Protein AF-A0A8T5PX42-F1 (afdb_monomer_lite)

Sequence (57 aa):
MTKCHYCGRELREHERYCDFCKQDLSKDVDKAEKPDISPIDFGKIREKLKKISKGKK

Foldseek 3Di:
DDADPVPRHDDDPPDQADPVVRDGPVVVPVPPDPPPPPPDPVVVVVVVVVVVVPPPD

pLDDT: mean 76.17, std 11.07, range [53.94, 91.19]

Secondary structure (DSSP, 8-state):
-EE-TTT--EE-TT-SB-TTT--B-GGGGGGS---------HHHHHHHHHHHHT---

Structure (mmCIF, N/CA/C/O backbone):
data_AF-A0A8T5PX42-F1
#
_entry.id   AF-A0A8T5PX42-F1
#
loop_
_atom_site.group_PDB
_atom_site.id
_atom_site.type_symbol
_atom_site.label_atom_id
_atom_site.label_alt_id
_atom_site.label_comp_id
_atom_site.label_asym_id
_atom_site.label_entity_id
_atom_site.label_seq_id
_atom_site.pdbx_PDB_ins_code
_atom_site.Cartn_x
_atom_site.Cartn_y
_atom_site.Cartn_z
_atom_site.occupancy
_atom_site.B_iso_or_equiv
_atom_site.auth_seq_id
_atom_site.auth_comp_id
_atom_site.auth_asym_id
_atom_site.auth_atom_id
_atom_site.pdbx_PDB_model_num
ATOM 1 N N . MET A 1 1 ? -2.564 15.540 -7.338 1.00 62.84 1 MET A N 1
ATOM 2 C CA . MET A 1 1 ? -1.839 14.619 -8.242 1.00 62.84 1 MET A CA 1
ATOM 3 C C . MET A 1 1 ? -0.492 14.273 -7.635 1.00 62.84 1 MET A C 1
ATOM 5 O O . MET A 1 1 ? 0.354 15.151 -7.500 1.00 62.84 1 MET A O 1
ATOM 9 N N . THR A 1 2 ? -0.320 13.014 -7.244 1.00 78.31 2 THR A N 1
ATOM 10 C CA . THR A 1 2 ? 0.934 12.484 -6.693 1.00 78.31 2 THR A CA 1
ATOM 11 C C . THR A 1 2 ? 1.721 11.822 -7.822 1.00 78.31 2 THR A C 1
ATOM 13 O O . THR A 1 2 ? 1.129 11.217 -8.714 1.00 78.31 2 THR A O 1
ATOM 16 N N . LYS A 1 3 ? 3.050 11.954 -7.828 1.00 86.50 3 LYS A N 1
ATOM 17 C CA . LYS A 1 3 ? 3.927 11.300 -8.810 1.00 86.50 3 LYS A CA 1
ATOM 18 C C . LYS A 1 3 ? 4.848 10.324 -8.101 1.00 86.50 3 LYS A C 1
ATOM 20 O O . LYS A 1 3 ? 5.272 10.567 -6.979 1.00 86.50 3 LYS A O 1
ATOM 25 N N . CYS A 1 4 ? 5.166 9.224 -8.765 1.00 87.12 4 CYS A N 1
ATOM 26 C CA . CYS A 1 4 ? 6.094 8.236 -8.253 1.00 87.12 4 CYS A CA 1
ATOM 27 C C . CYS A 1 4 ? 7.492 8.848 -8.136 1.00 87.12 4 CYS A C 1
ATOM 29 O O . CYS A 1 4 ? 8.074 9.251 -9.141 1.00 87.12 4 CYS A O 1
ATOM 31 N N . HIS A 1 5 ? 8.065 8.853 -6.935 1.00 85.12 5 HIS A N 1
ATOM 32 C CA . HIS A 1 5 ? 9.415 9.373 -6.693 1.00 85.12 5 HIS A CA 1
ATOM 33 C C . HIS A 1 5 ? 10.516 8.526 -7.355 1.00 85.12 5 HIS A C 1
ATOM 35 O O . HIS A 1 5 ? 11.629 9.005 -7.546 1.00 85.12 5 HIS A O 1
ATOM 41 N N . TYR A 1 6 ? 10.202 7.284 -7.739 1.00 88.00 6 TYR A N 1
ATOM 42 C CA . TYR A 1 6 ? 11.141 6.365 -8.385 1.00 88.00 6 TYR A CA 1
ATOM 43 C C . TYR A 1 6 ? 11.142 6.470 -9.914 1.00 88.00 6 TYR A C 1
ATOM 45 O O . TYR A 1 6 ? 12.201 6.406 -10.527 1.00 88.00 6 TYR A O 1
ATOM 53 N N . CYS A 1 7 ? 9.969 6.595 -10.545 1.00 91.12 7 CYS A N 1
ATOM 54 C CA . CYS A 1 7 ? 9.848 6.572 -12.011 1.00 91.12 7 CYS A CA 1
ATOM 55 C C . CYS A 1 7 ? 9.210 7.826 -12.623 1.00 91.12 7 CYS A C 1
ATOM 57 O O . CYS A 1 7 ? 9.089 7.916 -13.841 1.00 91.12 7 CYS A O 1
ATOM 59 N N . GLY A 1 8 ? 8.764 8.779 -11.803 1.00 88.75 8 GLY A N 1
ATOM 60 C CA . GLY A 1 8 ? 8.175 10.046 -12.246 1.00 88.75 8 GLY A CA 1
ATOM 61 C C . GLY A 1 8 ? 6.758 9.949 -12.818 1.00 88.75 8 GLY A C 1
ATOM 62 O O . GLY A 1 8 ? 6.175 10.980 -13.155 1.00 88.75 8 GLY A O 1
ATOM 63 N N . ARG A 1 9 ? 6.188 8.742 -12.927 1.00 89.88 9 ARG A N 1
ATOM 64 C CA . ARG A 1 9 ? 4.839 8.522 -13.464 1.00 89.88 9 ARG A CA 1
ATOM 65 C C . ARG A 1 9 ? 3.769 8.998 -12.479 1.00 89.88 9 ARG A C 1
ATOM 67 O O . ARG A 1 9 ? 3.966 8.945 -11.267 1.00 89.88 9 ARG A O 1
ATOM 74 N N . GLU A 1 10 ? 2.645 9.470 -13.000 1.00 88.62 10 GLU A N 1
ATOM 75 C CA . GLU A 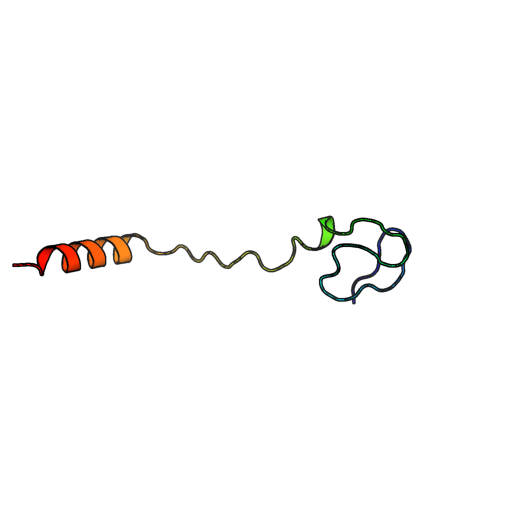1 10 ? 1.496 9.868 -12.186 1.00 88.62 10 GLU A CA 1
ATOM 76 C C . GLU A 1 10 ? 0.873 8.664 -11.477 1.00 88.62 10 GLU A C 1
ATOM 78 O O . GLU A 1 10 ? 0.758 7.581 -12.051 1.00 88.62 10 GLU A O 1
ATOM 83 N N . LEU A 1 11 ? 0.498 8.875 -10.219 1.00 83.56 11 LEU A N 1
ATOM 84 C CA . LEU A 1 11 ? -0.125 7.894 -9.340 1.00 83.56 11 LEU A CA 1
ATOM 85 C C . LEU A 1 11 ? -1.550 8.329 -9.030 1.00 83.56 11 LEU A C 1
ATOM 87 O O . LEU A 1 11 ? -1.825 9.529 -8.902 1.00 83.56 11 LEU A O 1
ATOM 91 N N . ARG A 1 12 ? -2.451 7.361 -8.855 1.00 80.69 12 ARG A N 1
ATOM 92 C CA . ARG A 1 12 ? -3.779 7.645 -8.314 1.00 80.69 12 ARG A CA 1
ATOM 93 C C . ARG A 1 12 ? -3.675 8.012 -6.839 1.00 80.69 12 ARG A C 1
ATOM 95 O O . ARG A 1 12 ? -2.773 7.584 -6.116 1.00 80.69 12 ARG A O 1
ATOM 102 N N . GLU A 1 13 ? -4.625 8.824 -6.391 1.00 72.81 13 GLU A N 1
ATOM 103 C CA . GLU A 1 13 ? -4.773 9.134 -4.973 1.00 72.81 13 GLU A CA 1
ATOM 104 C C . GLU A 1 13 ? -4.973 7.828 -4.187 1.00 72.81 13 GLU A C 1
ATOM 106 O O . GLU A 1 13 ? -5.797 6.991 -4.554 1.00 72.81 13 GLU A O 1
ATOM 111 N N . HIS A 1 14 ? -4.171 7.653 -3.131 1.00 73.25 14 HIS A N 1
ATOM 112 C CA . HIS A 1 14 ? -4.129 6.476 -2.251 1.00 73.25 14 HIS A CA 1
ATOM 113 C C . HIS A 1 14 ? -3.458 5.199 -2.804 1.00 73.25 14 HIS A C 1
ATOM 115 O O . HIS A 1 14 ? -3.565 4.144 -2.175 1.00 73.25 14 HIS A O 1
ATOM 121 N N . GLU A 1 15 ? -2.718 5.254 -3.918 1.00 76.19 15 GLU A N 1
ATOM 122 C CA . GLU A 1 15 ? -1.877 4.119 -4.337 1.00 76.19 15 GLU A CA 1
ATOM 123 C C . GLU A 1 15 ? -0.688 3.913 -3.378 1.00 76.19 15 GLU A C 1
ATOM 125 O O . GLU A 1 15 ? 0.158 4.789 -3.210 1.00 76.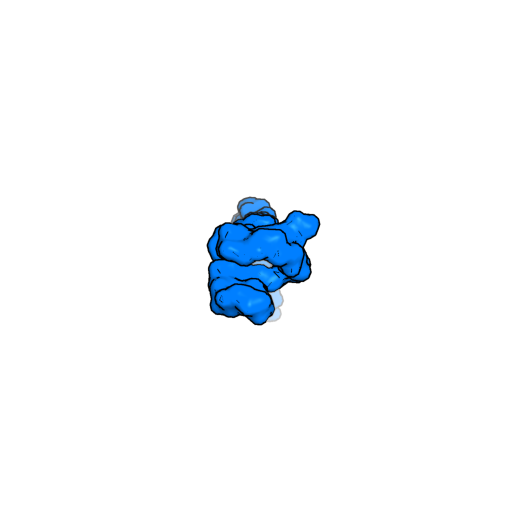19 15 GLU A O 1
ATOM 130 N N . ARG A 1 16 ? -0.601 2.718 -2.776 1.00 80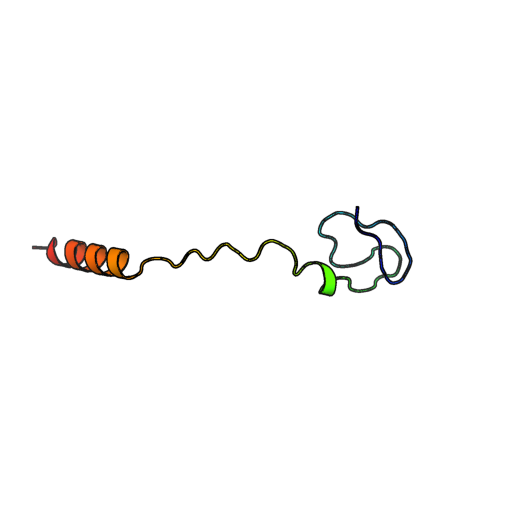.12 16 ARG A N 1
ATOM 131 C CA . ARG A 1 16 ? 0.558 2.278 -1.973 1.00 80.12 16 ARG A CA 1
ATOM 132 C C . ARG A 1 16 ? 1.721 1.753 -2.807 1.00 80.12 16 ARG A C 1
ATOM 134 O O . ARG A 1 16 ? 2.831 1.657 -2.301 1.00 80.12 16 ARG A O 1
ATOM 141 N N . TYR A 1 17 ? 1.475 1.401 -4.063 1.00 87.12 17 TYR A N 1
ATOM 142 C CA . TYR A 1 17 ? 2.465 0.817 -4.961 1.00 87.12 17 TYR A CA 1
ATOM 143 C C . TYR A 1 17 ? 2.356 1.481 -6.320 1.00 87.12 17 TYR A C 1
ATOM 145 O O . TYR A 1 17 ? 1.254 1.772 -6.768 1.00 87.12 17 TYR A O 1
ATOM 153 N N . CYS A 1 18 ? 3.485 1.704 -6.987 1.00 87.94 18 CYS A N 1
ATOM 154 C CA . CYS A 1 18 ? 3.457 2.157 -8.371 1.00 87.94 18 CYS A CA 1
ATOM 155 C C . CYS A 1 18 ? 3.219 0.957 -9.290 1.00 87.94 18 CYS A C 1
ATOM 157 O O . CYS A 1 18 ? 4.067 0.071 -9.349 1.00 87.94 18 CYS A O 1
ATOM 159 N N . ASP A 1 19 ? 2.135 0.947 -10.065 1.00 86.19 19 ASP A N 1
ATOM 160 C CA . ASP A 1 19 ? 1.863 -0.136 -11.026 1.00 86.19 19 ASP A CA 1
ATOM 161 C C . ASP A 1 19 ? 2.996 -0.332 -12.060 1.00 86.19 19 ASP A C 1
ATOM 163 O O . ASP A 1 19 ? 3.328 -1.454 -12.448 1.00 86.19 19 ASP A O 1
ATOM 167 N N . PHE A 1 20 ? 3.661 0.764 -12.443 1.00 90.19 20 PHE A N 1
ATOM 168 C CA . PHE A 1 20 ? 4.692 0.754 -13.480 1.00 90.19 20 PHE A CA 1
ATOM 169 C C . PHE A 1 20 ? 6.049 0.234 -12.991 1.00 90.19 20 PHE A C 1
ATOM 171 O O . PHE A 1 20 ? 6.597 -0.701 -13.570 1.00 90.19 20 PHE A O 1
ATOM 178 N N . CYS A 1 21 ? 6.613 0.834 -11.937 1.00 91.19 21 CYS A N 1
ATOM 179 C CA . CYS A 1 21 ? 7.928 0.432 -11.423 1.00 91.19 21 CYS A CA 1
ATOM 180 C C . CYS A 1 21 ? 7.857 -0.585 -10.277 1.00 91.19 21 CYS A C 1
ATOM 182 O O . CYS A 1 21 ? 8.902 -1.026 -9.804 1.00 91.19 21 CYS A O 1
ATOM 184 N N . LYS A 1 22 ? 6.646 -0.949 -9.832 1.00 88.62 22 LYS A N 1
ATOM 185 C CA . LYS A 1 22 ? 6.371 -1.921 -8.761 1.00 88.62 22 LYS A CA 1
ATOM 186 C C . LYS A 1 22 ? 7.041 -1.588 -7.421 1.00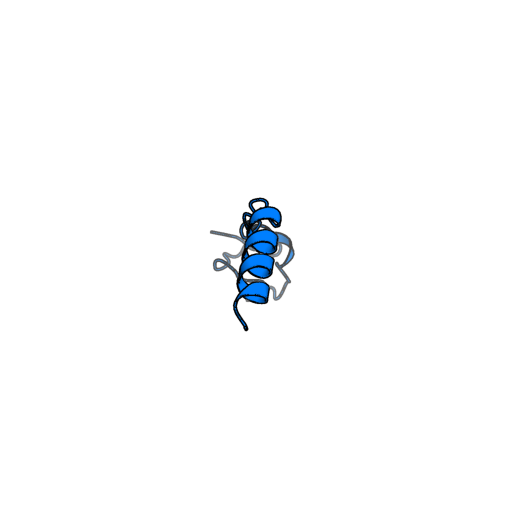 88.62 22 LYS A C 1
ATOM 188 O O . LYS A 1 22 ? 7.228 -2.472 -6.593 1.00 88.62 22 LYS A O 1
ATOM 193 N N . GLN A 1 23 ? 7.399 -0.320 -7.209 1.00 87.62 23 GLN A N 1
ATOM 194 C CA . GLN A 1 23 ? 7.975 0.155 -5.952 1.00 87.62 23 GLN A CA 1
ATOM 195 C C . GLN A 1 23 ? 6.888 0.507 -4.940 1.00 87.62 23 GLN A C 1
ATOM 197 O O . GLN A 1 23 ? 5.819 0.998 -5.313 1.00 87.62 23 GLN A O 1
ATOM 202 N N . ASP A 1 24 ? 7.196 0.274 -3.665 1.00 85.44 24 ASP A N 1
ATOM 203 C CA . ASP A 1 24 ? 6.377 0.703 -2.535 1.00 85.44 24 ASP A CA 1
ATOM 204 C C . ASP A 1 24 ? 6.485 2.224 -2.346 1.00 85.44 24 ASP A C 1
ATOM 206 O O . ASP A 1 24 ? 7.571 2.801 -2.322 1.00 85.44 24 ASP A O 1
ATOM 210 N N . LEU A 1 25 ? 5.326 2.861 -2.241 1.00 80.38 25 LEU A N 1
ATOM 211 C CA . LEU A 1 25 ? 5.126 4.296 -2.046 1.00 80.38 25 LEU A CA 1
ATOM 212 C C . LEU A 1 25 ? 4.490 4.570 -0.678 1.00 80.38 25 LEU A C 1
ATOM 214 O O . LEU A 1 25 ? 4.010 5.672 -0.415 1.00 80.38 25 LEU A O 1
ATOM 218 N N . SER A 1 26 ? 4.455 3.561 0.201 1.00 71.94 26 SER A N 1
ATOM 219 C CA . SER A 1 26 ? 3.730 3.618 1.470 1.00 71.94 26 SER A CA 1
ATOM 220 C C . SER A 1 26 ? 4.269 4.702 2.406 1.00 71.94 26 SER A C 1
ATOM 222 O O . SER A 1 26 ? 3.533 5.165 3.267 1.00 71.94 26 SER A O 1
ATOM 224 N N . LYS A 1 27 ? 5.513 5.159 2.214 1.00 64.50 27 LYS A N 1
ATOM 225 C CA . LYS A 1 27 ? 6.123 6.237 3.012 1.00 64.50 27 LYS A CA 1
ATOM 226 C C . LYS A 1 27 ? 5.445 7.601 2.844 1.00 64.50 27 LYS A C 1
ATOM 228 O O . LYS A 1 27 ? 5.594 8.449 3.718 1.00 64.50 27 LYS A O 1
ATOM 233 N N . ASP A 1 28 ? 4.713 7.815 1.753 1.00 60.59 28 ASP A N 1
ATOM 234 C CA . ASP A 1 28 ? 4.098 9.109 1.434 1.00 60.59 28 ASP A CA 1
ATOM 235 C C . ASP A 1 28 ? 2.614 9.195 1.841 1.00 60.59 28 ASP A C 1
ATOM 237 O O . ASP A 1 28 ? 2.043 10.286 1.898 1.00 60.59 28 ASP A O 1
ATOM 241 N N . VAL A 1 29 ? 1.973 8.062 2.164 1.00 56.91 29 VAL A N 1
ATOM 242 C CA . VAL A 1 29 ? 0.537 7.994 2.515 1.00 56.91 29 VAL A CA 1
ATOM 243 C C . VAL A 1 29 ? 0.237 8.162 4.009 1.00 56.91 29 VAL A C 1
ATOM 245 O O . VAL A 1 29 ? -0.930 8.280 4.376 1.00 56.91 29 VAL A O 1
ATOM 248 N N . ASP A 1 30 ? 1.248 8.312 4.868 1.00 57.47 30 ASP A N 1
ATOM 249 C CA . ASP A 1 30 ? 1.067 8.658 6.293 1.00 57.47 30 ASP A CA 1
ATOM 250 C C . ASP A 1 30 ? 0.600 10.111 6.528 1.00 57.47 30 ASP A C 1
ATOM 252 O O . ASP A 1 30 ? 0.461 10.565 7.664 1.00 57.47 30 ASP A O 1
ATOM 256 N N . LYS A 1 31 ? 0.316 10.853 5.450 1.00 55.28 31 LYS A N 1
ATOM 257 C CA . LYS A 1 31 ? -0.380 12.143 5.496 1.00 55.28 31 LYS A CA 1
ATOM 258 C C . LYS A 1 31 ? -1.876 12.024 5.177 1.00 55.28 31 LYS A C 1
ATOM 260 O O . LYS A 1 31 ? -2.499 13.018 4.819 1.00 55.28 31 LYS A O 1
ATOM 265 N N . ALA A 1 32 ? -2.475 10.840 5.292 1.00 56.97 32 ALA A N 1
ATOM 266 C CA . ALA A 1 32 ? -3.899 10.788 5.600 1.00 56.97 32 ALA A CA 1
ATOM 267 C C . ALA A 1 32 ? -4.055 11.381 7.004 1.00 56.97 32 ALA A C 1
ATOM 269 O O . ALA A 1 32 ? -3.345 10.954 7.911 1.00 56.97 32 ALA A O 1
ATOM 270 N N . GLU A 1 33 ? -4.875 12.429 7.122 1.00 60.91 33 GLU A N 1
ATOM 271 C CA . GLU A 1 33 ? -5.301 13.084 8.361 1.00 60.91 33 GLU A CA 1
ATOM 272 C C . GLU A 1 33 ? -4.911 12.303 9.612 1.00 60.91 33 GLU A C 1
ATOM 274 O O . GLU A 1 33 ? -5.423 11.206 9.851 1.00 60.91 33 GLU A O 1
ATOM 279 N N . LYS A 1 34 ? -4.028 12.883 10.443 1.00 62.66 34 LYS A N 1
ATOM 280 C CA . LYS A 1 34 ? -4.029 12.513 11.859 1.00 62.66 34 LYS A CA 1
ATOM 281 C C . LYS A 1 34 ? -5.506 12.492 12.245 1.00 62.66 34 LYS A C 1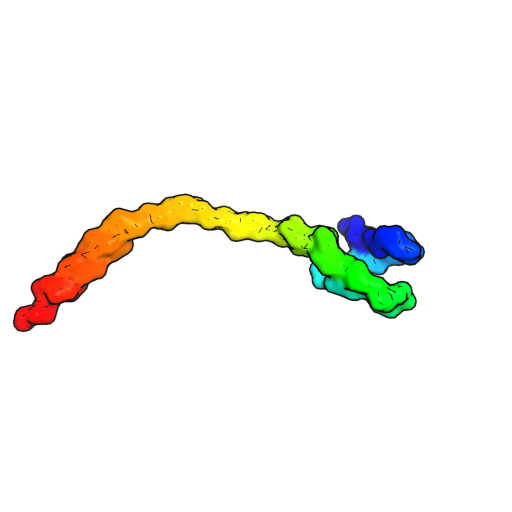
ATOM 283 O O . LYS A 1 34 ? -6.135 13.539 12.060 1.00 62.66 34 LYS A O 1
ATOM 288 N N . PRO A 1 35 ? -6.070 11.357 12.701 1.00 65.56 35 PRO A N 1
ATOM 289 C CA . PRO A 1 35 ? -7.410 11.406 13.240 1.00 65.56 35 PRO A CA 1
ATOM 290 C C . PRO A 1 35 ? -7.356 12.521 14.273 1.00 65.56 35 PRO A C 1
ATOM 292 O O . PRO A 1 35 ? -6.426 12.551 15.088 1.00 65.56 35 PRO A O 1
ATOM 295 N N . ASP A 1 36 ? -8.248 13.500 14.151 1.00 62.66 36 ASP A N 1
ATOM 296 C CA . ASP A 1 36 ? -8.411 14.514 15.176 1.00 62.66 36 ASP A CA 1
ATOM 297 C C . ASP A 1 36 ? -8.891 13.758 16.414 1.00 62.66 36 ASP A C 1
AT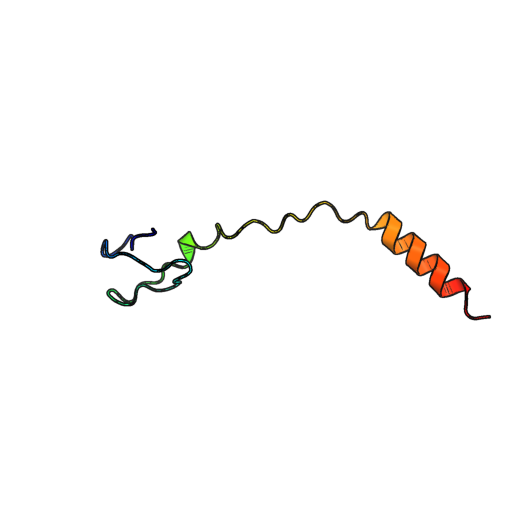OM 299 O O . ASP A 1 36 ? -10.081 13.574 16.661 1.00 62.66 36 ASP A O 1
ATOM 303 N N . ILE A 1 37 ? -7.937 13.202 17.162 1.00 64.94 37 ILE A N 1
ATOM 304 C CA . ILE A 1 37 ? -8.172 12.654 18.481 1.00 64.94 37 ILE A CA 1
ATOM 305 C C . ILE A 1 37 ? -8.250 13.893 19.365 1.00 64.94 37 ILE A C 1
ATOM 307 O O . ILE A 1 37 ? -7.375 14.155 20.191 1.00 64.94 37 ILE A O 1
ATOM 311 N N . SER A 1 38 ? -9.293 14.699 19.145 1.00 69.94 38 SER A N 1
ATOM 312 C CA . SER A 1 38 ? -9.787 15.626 20.144 1.00 69.94 38 SER A CA 1
ATOM 313 C C . SER A 1 38 ? -9.770 14.875 21.474 1.00 69.94 38 SER A C 1
ATOM 315 O O . SER A 1 38 ? -10.228 13.725 21.509 1.00 69.94 38 SER A O 1
ATOM 317 N N . PRO A 1 39 ? -9.207 15.447 22.552 1.00 75.44 39 PRO A N 1
ATOM 318 C CA . PRO A 1 39 ? -9.118 14.762 23.830 1.00 75.44 39 PRO A CA 1
ATOM 319 C C . PRO A 1 39 ? -10.530 14.366 24.256 1.00 75.44 39 PRO A C 1
ATOM 321 O O . PRO A 1 39 ? -11.338 15.201 24.662 1.00 75.44 39 PRO A O 1
ATOM 324 N N . ILE A 1 40 ? -10.849 13.081 24.102 1.00 72.25 40 ILE A N 1
ATOM 325 C CA . ILE A 1 40 ? -12.122 12.526 24.533 1.00 72.25 40 ILE A CA 1
ATOM 326 C C . ILE A 1 40 ? -12.151 12.738 26.046 1.00 72.25 40 ILE A C 1
ATOM 328 O O . ILE A 1 40 ? -11.319 12.183 26.762 1.00 72.25 40 ILE A O 1
ATOM 332 N N . ASP A 1 41 ? -13.071 13.566 26.546 1.00 77.06 41 ASP A N 1
ATOM 333 C CA . ASP A 1 41 ? -13.220 13.789 27.985 1.00 77.06 41 ASP A CA 1
ATOM 334 C C . ASP A 1 41 ? -13.763 12.509 28.644 1.00 77.06 41 ASP A C 1
ATOM 336 O O . ASP A 1 41 ? -14.969 12.277 28.778 1.00 77.06 41 ASP A O 1
ATOM 340 N N . PHE A 1 42 ? -12.842 11.627 29.034 1.00 75.06 42 PHE A N 1
ATOM 341 C CA . PHE A 1 42 ? -13.147 10.356 29.688 1.00 75.06 42 PHE A CA 1
ATOM 342 C C . PHE A 1 42 ? -13.870 10.548 31.036 1.00 75.06 42 PHE A C 1
ATOM 344 O O . PHE A 1 42 ? -14.509 9.611 31.529 1.00 75.06 42 PHE A O 1
ATOM 351 N N . GLY A 1 43 ? -13.828 11.755 31.617 1.00 79.00 43 GLY A N 1
ATOM 352 C CA . GLY A 1 43 ? -14.573 12.129 32.820 1.00 79.00 43 GLY A CA 1
ATOM 353 C C . GLY A 1 43 ? -16.085 11.992 32.632 1.00 79.00 43 GLY A C 1
ATOM 354 O O . GLY A 1 43 ? -16.752 11.304 33.414 1.00 79.00 43 GLY A O 1
ATOM 355 N N . LYS A 1 44 ? -16.620 12.547 31.539 1.00 78.25 44 LYS A N 1
ATOM 356 C CA . LYS A 1 44 ? -18.054 12.477 31.207 1.00 78.25 44 LYS A CA 1
ATOM 357 C C . LYS A 1 44 ? -18.538 11.049 30.946 1.00 78.25 44 LYS A C 1
ATOM 359 O O . LYS A 1 44 ? -19.639 10.673 31.358 1.00 78.25 44 LYS A O 1
ATOM 364 N N . ILE A 1 45 ? -17.701 10.231 30.305 1.00 82.88 45 ILE A N 1
ATOM 365 C CA . ILE A 1 45 ? -17.993 8.815 30.021 1.00 82.88 45 ILE A CA 1
ATOM 366 C C . ILE A 1 45 ? -18.095 8.027 31.333 1.00 82.88 45 ILE A C 1
ATOM 368 O O . ILE A 1 45 ? -19.066 7.298 31.557 1.00 82.88 45 ILE A O 1
ATOM 372 N N . ARG A 1 46 ? -17.131 8.222 32.239 1.00 84.31 46 ARG A N 1
ATOM 373 C CA . ARG A 1 46 ? -17.082 7.538 33.537 1.00 84.31 46 ARG A CA 1
ATOM 374 C C . ARG A 1 46 ? -18.267 7.903 34.434 1.00 84.31 46 ARG A C 1
ATOM 376 O O . ARG A 1 46 ? -18.814 7.027 35.108 1.00 84.31 46 ARG A O 1
ATOM 383 N N . GLU A 1 47 ? -18.705 9.161 34.422 1.00 82.81 47 GLU A N 1
ATOM 384 C CA . GLU A 1 47 ? -19.891 9.588 35.174 1.00 82.81 47 GLU A CA 1
ATOM 385 C C . GLU A 1 47 ? -21.175 8.936 34.636 1.00 82.81 47 GLU A C 1
ATOM 387 O O . GLU A 1 47 ? -22.004 8.446 35.411 1.00 82.81 47 GLU A O 1
ATOM 392 N N . LYS A 1 48 ? -21.318 8.862 33.306 1.00 84.81 48 LYS A N 1
ATOM 393 C CA . LYS A 1 48 ? -22.479 8.244 32.658 1.00 84.81 48 LYS A CA 1
ATOM 394 C C . LYS A 1 48 ? -22.572 6.743 32.958 1.00 84.81 48 LYS A C 1
ATOM 396 O O . LYS A 1 48 ? -23.648 6.271 33.319 1.00 84.81 48 LYS A O 1
ATOM 401 N N . LEU A 1 49 ? -21.452 6.015 32.923 1.00 83.81 49 LEU A N 1
ATOM 402 C CA . LEU A 1 49 ? -21.397 4.594 33.304 1.00 83.81 49 LEU A CA 1
ATOM 403 C C . LEU A 1 49 ? -21.798 4.361 34.770 1.00 83.81 49 LEU A C 1
ATOM 405 O O . LEU A 1 49 ? -22.568 3.445 35.065 1.00 83.81 49 LEU A O 1
ATOM 409 N N . LYS A 1 50 ? -21.351 5.226 35.693 1.00 82.81 50 LYS A N 1
ATOM 410 C CA . LYS A 1 50 ? -21.722 5.138 37.117 1.00 82.81 50 LYS A CA 1
ATOM 411 C C . LYS A 1 50 ? -23.231 5.326 37.338 1.00 82.81 50 LYS A C 1
ATOM 413 O O . LYS A 1 50 ? -23.796 4.664 38.208 1.00 82.81 50 LYS A O 1
ATOM 418 N N . LYS A 1 51 ? -23.886 6.196 36.559 1.00 80.19 51 LYS A N 1
ATOM 419 C CA . LYS A 1 51 ? -25.345 6.413 36.612 1.00 80.19 51 LYS A CA 1
ATOM 420 C C . LYS A 1 51 ? -26.125 5.195 36.098 1.00 80.19 51 LYS A C 1
ATOM 422 O O . LYS A 1 51 ? -27.086 4.786 36.740 1.00 80.19 51 LYS A O 1
ATOM 427 N N . ILE A 1 52 ? -25.667 4.568 35.012 1.00 80.75 52 ILE A N 1
ATOM 428 C CA . ILE A 1 52 ? -26.299 3.366 34.432 1.00 80.75 52 ILE A CA 1
ATOM 429 C C . ILE A 1 52 ? -26.211 2.171 35.395 1.00 80.75 52 ILE A C 1
ATOM 431 O O . ILE A 1 52 ? -27.194 1.462 35.598 1.00 80.75 52 ILE A O 1
ATOM 435 N N . SER A 1 53 ? -25.064 1.980 36.057 1.00 74.06 53 SER A N 1
ATOM 436 C CA . SER A 1 53 ? -24.868 0.879 37.012 1.00 74.06 53 SER A CA 1
ATOM 437 C C . SER A 1 53 ? -25.770 0.952 38.253 1.00 74.06 53 SER A C 1
ATOM 439 O O . SER A 1 53 ? -25.934 -0.061 38.926 1.00 74.06 53 SER A O 1
ATOM 441 N N . LYS A 1 54 ? -26.341 2.118 38.586 1.00 68.56 54 LYS A N 1
ATOM 442 C CA . LYS A 1 54 ? -27.195 2.307 39.774 1.00 68.56 54 LYS A CA 1
ATOM 443 C C . LYS A 1 54 ? -28.700 2.179 39.497 1.00 68.56 54 LYS A C 1
ATOM 445 O O . LYS A 1 54 ? -29.483 2.310 40.430 1.00 68.56 54 LYS A O 1
ATOM 450 N N . GLY A 1 55 ? -29.100 1.930 38.246 1.00 60.97 55 GLY A N 1
ATOM 451 C CA . GLY A 1 55 ? -30.506 1.847 37.829 1.00 60.97 55 GLY A CA 1
ATOM 452 C C . GLY A 1 55 ? -31.116 0.440 37.792 1.00 60.97 55 GLY A C 1
ATOM 453 O O . GLY A 1 55 ? -32.307 0.324 37.532 1.00 60.97 55 GLY A O 1
ATOM 454 N N . LYS A 1 56 ? -30.345 -0.628 38.042 1.00 56.97 56 LYS A N 1
ATOM 455 C CA . LYS A 1 56 ? -30.894 -1.980 38.248 1.00 56.97 56 LYS A CA 1
ATOM 456 C C . LYS A 1 56 ? -31.161 -2.178 39.740 1.00 56.97 56 LYS A C 1
ATOM 458 O O . LYS A 1 56 ? -30.290 -2.665 40.458 1.00 56.97 56 LYS A O 1
ATOM 463 N N . LYS A 1 57 ? -32.329 -1.738 40.198 1.00 53.94 57 LYS A N 1
ATOM 464 C CA . LYS A 1 57 ? -32.923 -2.166 41.464 1.00 53.94 57 LYS A CA 1
ATOM 465 C C . LYS A 1 57 ? -34.219 -2.893 41.155 1.00 53.94 57 LYS A C 1
ATOM 467 O O . LYS A 1 57 ? -34.907 -2.430 40.219 1.00 53.94 57 LYS A O 1
#

Radius of gyration: 22.73 Å; chains: 1; bounding box: 44×18×55 Å